Protein AF-A0A9E5YPR4-F1 (afdb_monomer_lite)

Foldseek 3Di:
DEEAEDADLPVVLVPDPDPVVNVVQVVLCVVCVVLSVVLRVQLNVLCVVCVVVLQVVCCVVVVDHDPDPYAYEHEGCPDQWDACPPNRSYIYHYSPDHNNVVNVRVSVRD

Sequence (110 aa):
MKLTFVEDKEYDSQFAESLEEREGLDIAYDRDVEPIARAIEGYQKSWDSINDDFSRYVEDVTGHPWAHEEYECVVSPVHQGISNWNGSKRIVRWCKDDPLKMRHITAHEL

pLDDT: mean 94.15, std 4.92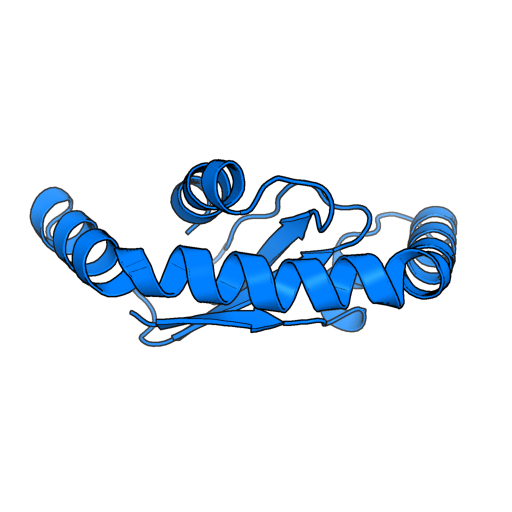, range [70.0, 98.31]

Secondary structure (DSSP, 8-state):
-EEEEE--HHHHHTT--SHHHHHHHHHHHHHHHHHHHHHHHHHHHHHHTTHHHHHHHHHHHHS---S-SEEEEEEESS-SEE--GGG-SEEEEETTS-HHHHHHHHHHH-

Radius of gyration: 14.23 Å; chains: 1; bounding box: 31×25×42 Å

Structure (mmCIF, N/CA/C/O backbone):
data_AF-A0A9E5YPR4-F1
#
_entry.id   AF-A0A9E5YPR4-F1
#
loop_
_atom_site.group_PDB
_atom_site.id
_atom_site.type_symbol
_atom_site.label_atom_id
_atom_site.label_alt_id
_atom_site.label_comp_id
_atom_site.label_asym_id
_atom_site.label_entity_id
_atom_site.label_seq_id
_atom_site.pdbx_PDB_ins_code
_atom_site.Cartn_x
_atom_site.Cartn_y
_atom_site.Cartn_z
_atom_site.occupancy
_atom_site.B_iso_or_equiv
_atom_site.auth_seq_id
_atom_site.auth_comp_id
_atom_site.auth_asym_id
_atom_site.auth_atom_id
_atom_site.pdbx_PDB_model_num
ATOM 1 N N . MET A 1 1 ? -11.371 3.859 10.209 1.00 92.75 1 MET A N 1
ATOM 2 C CA . MET A 1 1 ? -10.474 4.336 9.132 1.00 92.75 1 MET A CA 1
ATOM 3 C C . MET A 1 1 ? -10.747 3.552 7.855 1.00 92.75 1 MET A C 1
ATOM 5 O O . MET A 1 1 ? -11.1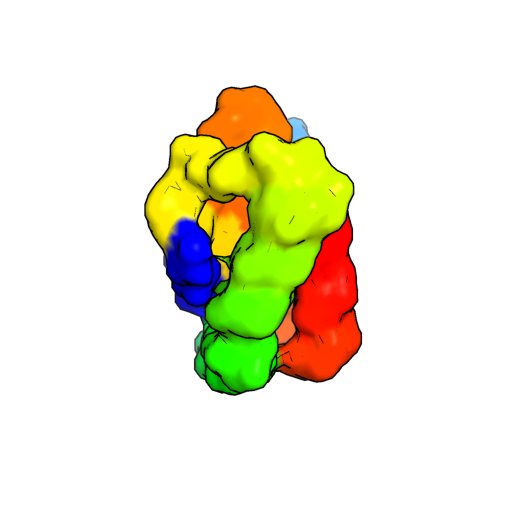32 2.395 7.961 1.00 92.75 1 MET A O 1
ATOM 9 N N . LYS A 1 2 ? -10.598 4.163 6.676 1.00 95.25 2 LYS A N 1
ATOM 10 C CA . LYS A 1 2 ? -10.714 3.515 5.360 1.00 95.25 2 LYS A CA 1
ATOM 11 C C . LYS A 1 2 ? -9.394 3.630 4.595 1.00 95.25 2 LYS A C 1
ATOM 13 O O . LYS A 1 2 ? -8.887 4.735 4.441 1.00 95.25 2 LYS A O 1
ATOM 18 N N . LEU A 1 3 ? -8.877 2.522 4.065 1.00 96.94 3 LEU A N 1
ATOM 19 C CA . LEU A 1 3 ? -7.700 2.514 3.189 1.00 96.94 3 LEU A CA 1
ATOM 20 C C . LEU A 1 3 ? -8.108 2.226 1.742 1.00 96.94 3 LEU A C 1
ATOM 22 O O . LEU A 1 3 ? -8.819 1.253 1.487 1.00 96.94 3 LEU A O 1
ATOM 26 N N . THR A 1 4 ? -7.616 3.032 0.800 1.00 97.94 4 THR A N 1
ATOM 27 C CA . THR A 1 4 ? -7.799 2.792 -0.641 1.00 97.94 4 THR A CA 1
ATOM 28 C C . THR A 1 4 ? -6.459 2.543 -1.324 1.00 97.94 4 THR A C 1
ATOM 30 O O . THR A 1 4 ? -5.531 3.330 -1.159 1.00 97.94 4 THR A O 1
ATOM 33 N N . PHE A 1 5 ? -6.344 1.469 -2.102 1.00 97.94 5 PHE A N 1
ATOM 34 C CA . PHE A 1 5 ? -5.169 1.205 -2.933 1.00 97.94 5 PHE A CA 1
ATOM 35 C C . PHE A 1 5 ? -5.292 1.956 -4.262 1.00 97.94 5 PHE A C 1
ATOM 37 O O . PHE A 1 5 ? -6.333 1.889 -4.915 1.00 97.94 5 PHE A O 1
ATOM 44 N N . VAL A 1 6 ? -4.246 2.682 -4.655 1.00 97.94 6 VAL A N 1
ATOM 45 C CA . VAL A 1 6 ? -4.257 3.559 -5.837 1.00 97.94 6 VAL A CA 1
ATOM 46 C C . VAL A 1 6 ? -2.962 3.445 -6.635 1.00 97.94 6 VAL A C 1
ATOM 48 O O . VAL A 1 6 ? -1.917 3.079 -6.100 1.00 97.94 6 VAL A O 1
ATOM 51 N N . GLU A 1 7 ? -3.028 3.796 -7.913 1.00 97.12 7 GLU A N 1
ATOM 52 C CA . GLU A 1 7 ? -1.854 4.077 -8.736 1.00 97.12 7 GLU A CA 1
ATOM 53 C C . GLU A 1 7 ? -1.592 5.588 -8.702 1.00 97.12 7 GLU A C 1
ATOM 55 O O . GLU A 1 7 ? -2.472 6.377 -9.043 1.00 97.12 7 GLU A O 1
ATOM 60 N N . ASP A 1 8 ? -0.400 6.000 -8.270 1.00 96.38 8 ASP A N 1
ATOM 61 C CA . ASP A 1 8 ? 0.006 7.410 -8.237 1.00 96.38 8 ASP A CA 1
ATOM 62 C C . ASP A 1 8 ? 1.518 7.515 -8.459 1.00 96.38 8 ASP A C 1
ATOM 64 O O . ASP A 1 8 ? 2.322 7.604 -7.527 1.00 96.38 8 ASP A O 1
ATOM 68 N N . LYS A 1 9 ? 1.903 7.467 -9.736 1.00 95.31 9 LYS A N 1
ATOM 69 C CA . LYS A 1 9 ? 3.300 7.544 -10.171 1.00 95.31 9 LYS A CA 1
ATOM 70 C C . LYS A 1 9 ? 3.982 8.837 -9.720 1.00 95.31 9 LYS A C 1
ATOM 72 O O . LYS A 1 9 ? 5.168 8.812 -9.405 1.00 95.31 9 LYS A O 1
ATOM 77 N N . GLU A 1 10 ? 3.265 9.961 -9.687 1.00 94.50 10 GLU A N 1
ATOM 78 C CA . GLU A 1 10 ? 3.842 11.244 -9.273 1.00 94.50 10 GLU A CA 1
ATOM 79 C C . GLU A 1 10 ? 4.251 11.188 -7.800 1.00 94.50 10 GLU A C 1
ATOM 81 O O . GLU A 1 10 ? 5.402 11.487 -7.471 1.00 94.50 10 GLU A O 1
ATOM 86 N N . TYR A 1 11 ? 3.357 10.706 -6.933 1.00 93.94 11 TYR A N 1
ATOM 87 C CA . TYR A 1 11 ? 3.670 10.497 -5.522 1.00 93.94 11 TYR A CA 1
ATOM 88 C C . TYR A 1 11 ? 4.806 9.488 -5.330 1.00 93.94 11 TYR A C 1
ATOM 90 O O . TYR A 1 11 ? 5.695 9.710 -4.513 1.00 93.94 11 TYR A O 1
ATOM 98 N N . ASP A 1 12 ? 4.814 8.395 -6.087 1.00 94.19 12 ASP A N 1
ATOM 99 C CA . ASP A 1 12 ? 5.859 7.373 -6.000 1.00 94.19 12 ASP A CA 1
ATOM 100 C C . ASP A 1 12 ? 7.239 7.903 -6.444 1.00 94.19 12 ASP A C 1
ATOM 102 O O . ASP A 1 12 ? 8.270 7.615 -5.836 1.00 94.19 12 ASP A O 1
ATOM 106 N N . SER A 1 13 ? 7.264 8.765 -7.463 1.00 93.44 13 SER A N 1
ATOM 107 C CA . SER A 1 13 ? 8.494 9.350 -8.013 1.00 93.44 13 SER A CA 1
ATOM 108 C C . SER A 1 13 ? 9.209 10.323 -7.075 1.00 93.44 13 SER A C 1
ATOM 110 O O . SER A 1 13 ? 10.392 10.617 -7.276 1.00 93.44 13 SER A O 1
ATOM 112 N N . GLN A 1 14 ? 8.525 10.820 -6.039 1.00 92.75 14 GLN A N 1
ATOM 113 C CA . GLN A 1 14 ? 9.140 11.704 -5.048 1.00 92.75 14 GLN A CA 1
ATOM 114 C C . GLN A 1 14 ? 10.196 10.979 -4.200 1.00 92.75 14 GLN A C 1
ATOM 116 O O . GLN A 1 14 ? 11.039 11.638 -3.596 1.00 92.75 14 GLN A O 1
ATOM 121 N N . PHE A 1 15 ? 10.138 9.643 -4.154 1.00 91.25 15 PHE A N 1
ATOM 122 C CA . PHE A 1 15 ? 11.052 8.801 -3.383 1.00 91.25 15 PHE A CA 1
ATOM 123 C C . PHE A 1 15 ? 12.279 8.349 -4.179 1.00 91.25 15 PHE A C 1
ATOM 125 O O . PHE A 1 15 ? 13.198 7.789 -3.595 1.00 91.25 15 PHE A O 1
ATOM 132 N N . ALA A 1 16 ? 12.320 8.620 -5.486 1.00 91.31 16 ALA A N 1
ATOM 133 C CA . ALA A 1 16 ? 13.521 8.424 -6.284 1.00 91.31 16 ALA A CA 1
ATOM 134 C C . ALA A 1 16 ? 14.566 9.500 -5.940 1.00 91.31 16 ALA A C 1
ATOM 136 O O . ALA A 1 16 ? 14.288 10.702 -6.012 1.00 91.31 16 ALA A O 1
ATOM 137 N N . GLU A 1 17 ? 15.780 9.068 -5.611 1.00 90.69 17 GLU A N 1
ATOM 138 C CA . GLU A 1 17 ? 16.904 9.912 -5.199 1.00 90.69 17 GLU A CA 1
ATOM 139 C C . GLU A 1 17 ? 17.704 10.448 -6.399 1.00 90.69 17 GLU A C 1
ATOM 141 O O . GLU A 1 17 ? 18.485 11.394 -6.263 1.00 90.69 17 GLU A O 1
ATOM 146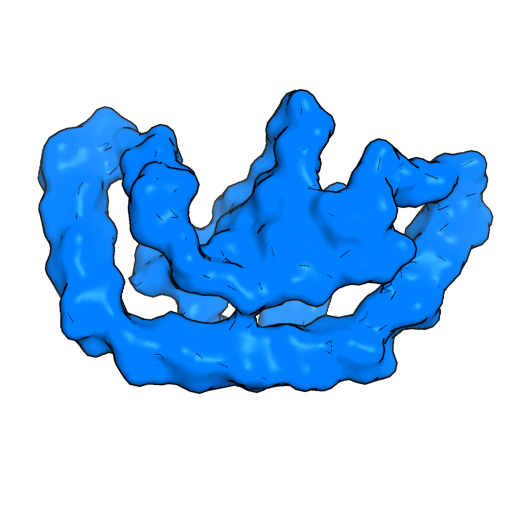 N N . SER A 1 18 ? 17.501 9.882 -7.595 1.00 93.00 18 SER A N 1
ATOM 147 C CA . SER A 1 18 ? 18.216 10.274 -8.815 1.00 93.00 18 SER A CA 1
ATOM 148 C C . SER A 1 18 ? 17.343 10.291 -10.077 1.00 93.00 18 SER A C 1
ATOM 150 O O . SER A 1 18 ? 16.243 9.741 -10.120 1.00 93.00 18 SER A O 1
ATOM 152 N N . LEU A 1 19 ? 17.848 10.932 -11.141 1.00 91.88 19 LEU A N 1
ATOM 153 C CA . LEU A 1 19 ? 17.209 10.898 -12.464 1.00 91.88 19 LEU A CA 1
ATOM 154 C C . LEU A 1 19 ? 17.171 9.479 -13.044 1.00 91.88 19 LEU A C 1
ATOM 156 O O . LEU A 1 19 ? 16.163 9.102 -13.626 1.00 91.88 19 LEU A O 1
ATOM 160 N N . GLU A 1 20 ? 18.227 8.691 -12.837 1.00 93.75 20 GLU A N 1
ATOM 161 C CA . GLU A 1 20 ? 18.295 7.295 -13.285 1.00 93.75 20 GLU A CA 1
ATOM 162 C C . GLU A 1 20 ? 17.225 6.437 -12.599 1.00 93.75 20 GLU A C 1
ATOM 164 O O . GLU A 1 20 ? 16.545 5.649 -13.251 1.00 93.75 20 GLU A O 1
ATOM 169 N N . GLU A 1 21 ? 17.004 6.634 -11.298 1.00 91.88 21 GLU A N 1
ATOM 170 C CA . GLU A 1 21 ? 15.932 5.946 -10.572 1.00 91.88 21 GLU A CA 1
ATOM 171 C C . GLU A 1 21 ? 14.543 6.376 -11.041 1.00 91.88 21 GLU A C 1
ATOM 173 O O . GLU A 1 21 ? 13.659 5.531 -11.158 1.00 91.88 21 GLU A O 1
ATOM 178 N N . ARG A 1 22 ? 14.344 7.662 -11.363 1.00 92.88 22 ARG A N 1
ATOM 179 C CA . ARG A 1 22 ? 13.083 8.139 -11.953 1.00 92.88 22 ARG A CA 1
ATOM 180 C C . ARG A 1 22 ? 12.830 7.527 -13.325 1.00 92.88 22 ARG A C 1
ATOM 182 O O . ARG A 1 22 ? 11.731 7.057 -13.582 1.00 92.88 22 ARG A O 1
ATOM 189 N N . GLU A 1 23 ? 13.837 7.482 -14.190 1.00 94.50 23 GLU A N 1
ATOM 190 C CA . GLU A 1 23 ? 13.724 6.819 -15.493 1.00 94.50 23 GLU A CA 1
ATOM 191 C C . GLU A 1 23 ? 13.455 5.314 -15.334 1.00 94.50 23 GLU A C 1
ATOM 193 O O . GLU A 1 23 ? 12.604 4.750 -16.022 1.00 94.50 23 GLU A O 1
ATOM 198 N N . GLY A 1 24 ? 14.124 4.661 -14.381 1.00 94.62 24 GLY A N 1
ATOM 199 C CA . GLY A 1 24 ? 13.876 3.263 -14.036 1.00 94.62 24 GLY A CA 1
ATOM 200 C C . GLY A 1 24 ? 12.457 3.020 -13.514 1.00 94.62 24 GLY A C 1
ATOM 201 O O . GLY A 1 24 ? 11.838 2.012 -13.867 1.00 94.62 24 GLY A O 1
ATOM 202 N N . LEU A 1 25 ? 11.924 3.949 -12.718 1.00 94.44 25 LEU A N 1
ATOM 203 C CA . LEU A 1 25 ? 10.548 3.930 -12.234 1.00 94.44 25 LEU A CA 1
ATOM 204 C C . LEU A 1 25 ? 9.557 4.050 -13.391 1.00 94.44 25 LEU A C 1
ATOM 206 O O . LEU A 1 25 ? 8.630 3.250 -13.481 1.00 94.44 25 LEU A O 1
ATOM 210 N N . ASP A 1 26 ? 9.783 4.995 -14.300 1.00 95.25 26 ASP A N 1
ATOM 211 C CA . ASP A 1 26 ? 8.960 5.210 -15.488 1.00 95.25 26 ASP A CA 1
ATOM 212 C C . ASP A 1 26 ? 8.861 3.942 -16.340 1.00 95.25 26 ASP A C 1
ATOM 214 O O . ASP A 1 26 ? 7.761 3.472 -16.632 1.00 95.25 26 ASP A O 1
ATOM 218 N N . ILE A 1 27 ? 10.009 3.330 -16.639 1.00 96.75 27 ILE A N 1
ATOM 219 C CA . ILE A 1 27 ? 10.083 2.062 -17.372 1.00 96.75 27 ILE A CA 1
ATOM 220 C C . ILE A 1 27 ? 9.349 0.945 -16.614 1.00 96.75 27 ILE A C 1
ATOM 222 O O . ILE A 1 27 ? 8.709 0.087 -17.227 1.00 96.75 27 ILE A O 1
ATOM 226 N N . ALA A 1 28 ? 9.447 0.917 -15.283 1.00 96.50 28 ALA A N 1
ATOM 227 C CA . ALA A 1 28 ? 8.783 -0.091 -14.468 1.00 96.50 28 ALA A CA 1
ATOM 228 C C . ALA A 1 28 ? 7.256 0.074 -14.464 1.00 96.50 28 ALA A C 1
ATOM 230 O O . ALA A 1 28 ? 6.572 -0.940 -14.566 1.00 96.50 28 ALA A O 1
ATOM 231 N N . TYR A 1 29 ? 6.730 1.302 -14.399 1.00 96.69 29 TYR A N 1
ATOM 232 C CA . TYR A 1 29 ? 5.291 1.568 -14.528 1.00 96.69 29 TYR A CA 1
ATOM 233 C C . TYR A 1 29 ? 4.769 1.128 -15.895 1.00 96.69 29 TYR A C 1
ATOM 235 O O . TYR A 1 29 ? 3.794 0.384 -15.951 1.00 96.69 29 TYR A O 1
ATOM 243 N N . ASP A 1 30 ? 5.464 1.483 -16.980 1.00 96.56 30 ASP A N 1
ATOM 244 C CA . ASP A 1 30 ? 5.072 1.085 -18.338 1.00 96.56 30 ASP A CA 1
ATOM 245 C C . ASP A 1 30 ? 5.077 -0.443 -18.522 1.00 96.56 30 ASP A C 1
ATOM 247 O O . ASP A 1 30 ? 4.228 -1.005 -19.217 1.00 96.56 30 ASP A O 1
ATOM 251 N N . ARG A 1 31 ? 6.027 -1.141 -17.886 1.00 97.19 31 ARG A N 1
ATOM 252 C CA . ARG A 1 31 ? 6.119 -2.608 -17.926 1.00 97.19 31 ARG A CA 1
ATOM 253 C C . ARG A 1 31 ? 5.062 -3.289 -17.054 1.00 97.19 31 ARG A C 1
ATOM 255 O O . ARG A 1 31 ? 4.522 -4.321 -17.448 1.00 97.19 31 ARG A O 1
ATOM 262 N N . ASP A 1 32 ? 4.813 -2.753 -15.863 1.00 96.56 32 ASP A N 1
ATOM 263 C CA . ASP A 1 32 ? 4.057 -3.421 -14.802 1.00 96.56 32 ASP A CA 1
ATOM 264 C C . ASP A 1 32 ? 2.607 -2.895 -14.677 1.00 96.56 32 ASP A C 1
ATOM 266 O O . ASP A 1 32 ? 1.959 -3.179 -13.672 1.00 96.56 32 ASP A O 1
ATOM 270 N N . VAL A 1 33 ? 2.055 -2.219 -15.700 1.00 96.06 33 VAL A N 1
ATOM 271 C CA . VAL A 1 33 ? 0.660 -1.709 -15.731 1.00 96.06 33 VAL A CA 1
ATOM 272 C C . VAL A 1 33 ? -0.362 -2.772 -15.305 1.00 96.06 33 VAL A C 1
ATOM 274 O O . VAL A 1 33 ? -1.169 -2.558 -14.401 1.00 96.06 33 VAL A O 1
ATOM 277 N N . GLU A 1 34 ? -0.330 -3.953 -15.933 1.00 96.44 34 GLU A N 1
ATOM 278 C CA . GLU A 1 34 ? -1.241 -5.050 -15.584 1.00 96.44 34 GLU A CA 1
ATOM 279 C C . GLU A 1 34 ? -1.006 -5.595 -14.162 1.00 96.44 34 GLU A C 1
ATOM 281 O O . GLU A 1 34 ? -1.983 -5.741 -13.421 1.00 96.44 34 GLU A O 1
ATOM 286 N N . PRO A 1 35 ? 0.239 -5.914 -13.748 1.00 96.75 35 PRO A N 1
ATOM 287 C CA . PRO A 1 35 ? 0.539 -6.260 -12.362 1.00 96.75 35 PRO A CA 1
ATOM 288 C C . PRO A 1 35 ? 0.027 -5.245 -11.337 1.00 96.75 35 PRO A C 1
ATOM 290 O O . PRO A 1 35 ? -0.576 -5.658 -10.351 1.00 96.75 35 PRO A O 1
ATOM 293 N N . ILE A 1 36 ? 0.216 -3.942 -11.571 1.00 97.81 36 ILE A N 1
ATOM 294 C CA . ILE A 1 36 ? -0.253 -2.872 -10.679 1.00 97.81 36 ILE A CA 1
ATOM 295 C C . ILE A 1 36 ? -1.777 -2.907 -10.572 1.00 97.81 36 ILE A C 1
ATOM 297 O O . ILE A 1 36 ? -2.305 -2.979 -9.463 1.00 97.81 36 ILE A O 1
ATOM 301 N N . ALA A 1 37 ? -2.491 -2.945 -11.700 1.00 97.69 37 ALA A N 1
ATOM 302 C CA . ALA A 1 37 ? -3.952 -2.990 -11.701 1.00 97.69 37 ALA A CA 1
ATOM 303 C C . ALA A 1 37 ? -4.500 -4.221 -10.954 1.00 97.69 37 ALA A C 1
ATOM 305 O O . ALA A 1 37 ? -5.406 -4.103 -10.125 1.00 97.69 37 ALA A O 1
ATOM 306 N N . ARG A 1 38 ? -3.913 -5.404 -11.190 1.00 97.38 38 ARG A N 1
ATOM 307 C CA . ARG A 1 38 ? -4.296 -6.643 -10.488 1.00 97.38 38 ARG A CA 1
ATOM 308 C C . ARG A 1 38 ? -3.976 -6.583 -8.997 1.00 97.38 38 ARG A C 1
ATOM 310 O O . ARG A 1 38 ? -4.766 -7.068 -8.187 1.00 97.38 38 ARG A O 1
ATOM 317 N N . ALA A 1 39 ? -2.830 -6.010 -8.637 1.00 97.50 39 ALA A N 1
ATOM 318 C CA . ALA A 1 39 ? -2.427 -5.831 -7.251 1.00 97.50 39 ALA A CA 1
ATOM 319 C C . ALA A 1 39 ? -3.392 -4.895 -6.520 1.00 97.50 39 ALA A C 1
ATOM 321 O O . ALA A 1 39 ? -3.864 -5.257 -5.451 1.00 97.50 39 ALA A O 1
ATOM 322 N N . ILE A 1 40 ? -3.768 -3.758 -7.114 1.00 98.31 40 ILE A N 1
ATOM 323 C CA . ILE A 1 40 ? -4.750 -2.830 -6.534 1.00 98.31 40 ILE A CA 1
ATOM 324 C C . ILE A 1 40 ? -6.064 -3.554 -6.220 1.00 98.31 40 ILE A C 1
ATOM 326 O O . ILE A 1 40 ? -6.525 -3.511 -5.081 1.00 98.31 40 ILE A O 1
ATOM 330 N N . GLU A 1 41 ? -6.639 -4.278 -7.185 1.00 98.00 41 GLU A N 1
ATOM 331 C CA . GLU A 1 41 ? -7.895 -5.011 -6.970 1.00 98.00 41 GLU A CA 1
ATOM 332 C C . GLU A 1 41 ? -7.748 -6.092 -5.886 1.00 98.00 41 GLU A C 1
ATOM 334 O O . GLU A 1 41 ? -8.559 -6.186 -4.957 1.00 98.00 41 GLU A O 1
ATOM 339 N N . GLY A 1 42 ? -6.694 -6.907 -5.985 1.00 97.94 42 GLY A N 1
ATOM 340 C CA . GLY A 1 42 ? -6.438 -8.003 -5.059 1.00 97.94 42 GLY A CA 1
ATOM 341 C C . GLY A 1 42 ? -6.188 -7.515 -3.635 1.00 97.94 42 GLY A C 1
ATOM 342 O O . GLY A 1 42 ? -6.757 -8.058 -2.685 1.00 97.94 42 GLY A O 1
ATOM 343 N N . TYR A 1 43 ? -5.367 -6.480 -3.478 1.00 98.00 43 TYR A N 1
ATOM 344 C CA . TYR A 1 43 ? -5.019 -5.899 -2.187 1.00 98.00 43 TYR A CA 1
ATOM 345 C C . TYR A 1 43 ? -6.211 -5.184 -1.568 1.00 98.00 43 TYR A C 1
ATOM 347 O O . TYR A 1 43 ? -6.462 -5.399 -0.384 1.00 98.00 43 TYR A O 1
ATOM 355 N N . GLN A 1 44 ? -6.992 -4.430 -2.350 1.00 98.25 44 GLN A N 1
ATOM 356 C CA . GLN A 1 44 ? -8.199 -3.771 -1.852 1.00 98.25 44 GLN A C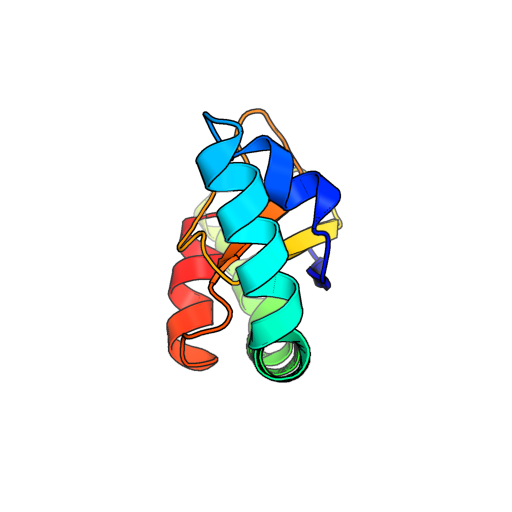A 1
ATOM 357 C C . GLN A 1 44 ? -9.191 -4.797 -1.309 1.00 98.25 44 GLN A C 1
ATOM 359 O O . GLN A 1 44 ? -9.552 -4.743 -0.138 1.00 98.25 44 GLN A O 1
ATOM 364 N N . LYS A 1 45 ? -9.547 -5.810 -2.110 1.00 98.06 45 LYS A N 1
ATOM 365 C CA . LYS A 1 45 ? -10.454 -6.885 -1.679 1.00 98.06 45 LYS A CA 1
ATOM 366 C C . LYS A 1 45 ? -9.941 -7.598 -0.428 1.00 98.06 45 LYS A C 1
ATOM 368 O O . LYS A 1 45 ? -10.710 -7.992 0.450 1.00 98.06 45 LYS A O 1
ATOM 373 N N . SER A 1 46 ? -8.631 -7.807 -0.370 1.00 97.81 46 SER A N 1
ATOM 374 C CA . SER A 1 46 ? -7.974 -8.443 0.759 1.00 97.81 46 SER A CA 1
ATOM 375 C C . SER A 1 46 ? -8.060 -7.575 2.021 1.00 97.81 46 SER A C 1
ATOM 377 O O . SER A 1 46 ? -8.431 -8.080 3.079 1.00 97.81 46 SER A O 1
ATOM 379 N N . TRP A 1 47 ? -7.774 -6.282 1.918 1.00 97.88 47 TRP A N 1
ATOM 380 C CA . TRP A 1 47 ? -7.809 -5.344 3.035 1.00 97.88 47 TRP A CA 1
ATOM 381 C C . TRP A 1 47 ? -9.228 -5.071 3.531 1.00 97.88 47 TRP A C 1
ATOM 383 O O . TRP A 1 47 ? -9.468 -5.130 4.734 1.00 97.88 47 TRP A O 1
ATOM 393 N N . ASP A 1 48 ? -10.187 -4.881 2.625 1.00 97.88 48 ASP A N 1
ATOM 394 C CA . ASP A 1 48 ? -11.595 -4.638 2.961 1.00 97.88 48 ASP A CA 1
ATOM 395 C C . ASP A 1 48 ? -12.163 -5.739 3.861 1.00 97.88 48 ASP A C 1
ATOM 397 O O . ASP A 1 48 ? -12.953 -5.467 4.759 1.00 97.88 48 ASP A O 1
ATOM 401 N N . SER A 1 49 ? -11.708 -6.985 3.678 1.00 97.44 49 SER A N 1
ATOM 402 C CA . SER A 1 49 ? -12.140 -8.111 4.514 1.00 97.44 49 SER A CA 1
ATOM 403 C C . SER A 1 49 ? -11.679 -8.041 5.977 1.00 97.44 49 SER A C 1
ATOM 405 O O . SER A 1 49 ? -12.182 -8.811 6.789 1.00 97.44 49 SER A O 1
ATOM 407 N N . ILE A 1 50 ? -10.724 -7.164 6.311 1.00 97.12 50 ILE A N 1
ATOM 408 C CA . ILE A 1 50 ? -10.176 -7.005 7.668 1.00 97.12 50 ILE A CA 1
ATOM 409 C C . ILE A 1 50 ? -10.209 -5.564 8.193 1.00 97.12 50 ILE A C 1
ATOM 411 O O . ILE A 1 50 ? -9.934 -5.363 9.373 1.00 97.12 50 ILE A O 1
ATOM 415 N N . ASN A 1 51 ? -10.508 -4.569 7.352 1.00 97.12 51 ASN A N 1
ATOM 416 C CA . ASN A 1 51 ? -10.312 -3.149 7.655 1.00 97.12 51 ASN A CA 1
ATOM 417 C C . ASN A 1 51 ? -10.986 -2.716 8.964 1.00 97.12 51 ASN A C 1
ATOM 419 O O . ASN A 1 51 ? -10.347 -2.095 9.810 1.00 97.12 51 ASN A O 1
ATOM 423 N N . ASP A 1 52 ? -12.255 -3.074 9.148 1.00 97.12 52 ASP A N 1
ATOM 424 C CA . ASP A 1 52 ? -13.037 -2.626 10.303 1.00 97.12 52 ASP A CA 1
ATOM 425 C C . ASP A 1 52 ? -12.581 -3.297 11.603 1.00 97.12 52 ASP A C 1
ATOM 427 O O . ASP A 1 52 ? -12.541 -2.664 12.659 1.00 97.12 52 ASP A O 1
ATOM 431 N N . ASP A 1 53 ? -12.204 -4.574 11.535 1.00 97.50 53 ASP A N 1
ATOM 432 C CA . ASP A 1 53 ? -11.684 -5.315 12.685 1.00 97.50 53 ASP A CA 1
ATOM 433 C C . ASP A 1 53 ? -10.296 -4.812 13.075 1.00 97.50 53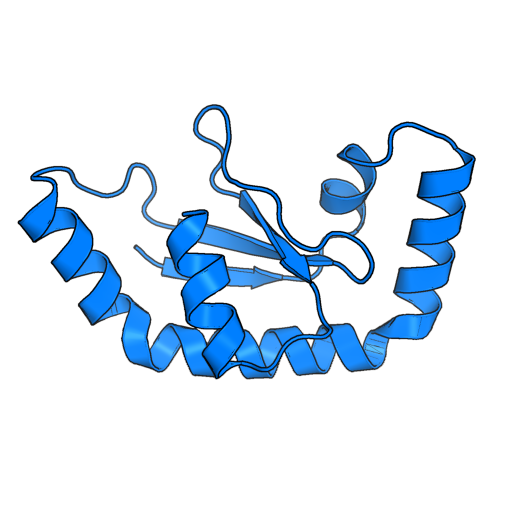 ASP A C 1
ATOM 435 O O . ASP A 1 53 ? -10.048 -4.542 14.248 1.00 97.50 53 ASP A O 1
ATOM 439 N N . PHE A 1 54 ? -9.416 -4.607 12.093 1.00 96.75 54 PHE A N 1
ATOM 440 C CA . PHE A 1 54 ? -8.092 -4.032 12.303 1.00 96.75 54 PHE A CA 1
ATOM 441 C C . PHE A 1 54 ? -8.179 -2.612 12.871 1.00 96.75 54 PHE A C 1
ATOM 443 O O . PHE A 1 54 ? -7.541 -2.312 13.877 1.00 96.75 54 PHE A O 1
ATOM 450 N N . SER A 1 55 ? -9.002 -1.751 12.265 1.00 96.44 55 SER A N 1
ATOM 451 C CA . SER A 1 55 ? -9.148 -0.354 12.675 1.00 96.44 55 SER A CA 1
ATOM 452 C C . SER A 1 55 ? -9.639 -0.256 14.118 1.00 96.44 55 SER A C 1
ATOM 454 O O . SER A 1 55 ? -9.022 0.466 14.897 1.00 96.44 55 SER A O 1
ATOM 456 N N . ARG A 1 56 ? -10.667 -1.032 14.497 1.00 97.56 56 ARG A N 1
ATOM 457 C CA . ARG A 1 56 ? -11.164 -1.089 15.882 1.00 97.56 56 ARG A CA 1
ATOM 458 C C . ARG A 1 56 ? -10.139 -1.665 16.852 1.00 97.56 56 ARG A C 1
ATOM 460 O O . ARG A 1 56 ? -9.986 -1.137 17.946 1.00 97.56 56 ARG A O 1
ATOM 467 N N . TYR A 1 57 ? -9.441 -2.730 16.459 1.00 97.31 57 TYR A N 1
ATOM 468 C CA . TYR A 1 57 ? -8.422 -3.361 17.296 1.00 97.31 57 TYR A CA 1
ATOM 469 C C . TYR A 1 57 ? -7.279 -2.397 17.634 1.00 97.31 57 TYR A C 1
ATOM 471 O O . TYR A 1 57 ? -6.850 -2.333 18.783 1.00 97.31 57 TYR A O 1
ATOM 479 N N . VAL A 1 58 ? -6.805 -1.616 16.658 1.00 96.06 58 VAL A N 1
ATOM 480 C CA . VAL A 1 58 ? -5.755 -0.613 16.892 1.00 96.06 58 VAL A CA 1
ATOM 481 C C . VAL A 1 58 ? -6.223 0.454 17.881 1.00 96.06 58 VAL A C 1
ATOM 483 O O . VAL A 1 58 ? -5.485 0.767 18.815 1.00 96.06 58 VAL A O 1
ATOM 486 N N . GLU A 1 59 ? -7.441 0.979 17.728 1.00 96.81 59 GLU A N 1
ATOM 487 C CA . GLU A 1 59 ? -7.983 1.987 18.651 1.00 96.81 59 GLU A CA 1
ATOM 488 C C . GLU A 1 59 ? -8.160 1.436 20.074 1.00 96.81 59 GLU A C 1
ATOM 490 O O . GLU A 1 59 ? -7.814 2.117 21.037 1.00 96.81 59 GLU A O 1
ATOM 495 N N . ASP A 1 60 ? -8.634 0.194 20.212 1.00 98.00 60 ASP A N 1
ATOM 496 C CA . ASP A 1 60 ? -8.820 -0.475 21.508 1.00 98.00 60 ASP A CA 1
ATOM 497 C C . ASP A 1 60 ? -7.485 -0.714 22.232 1.00 98.00 60 ASP A C 1
ATOM 499 O O . ASP A 1 60 ? -7.341 -0.410 23.416 1.00 98.00 60 ASP A O 1
ATOM 503 N N . VAL A 1 61 ? -6.471 -1.198 21.508 1.00 97.88 61 VAL A N 1
ATOM 504 C CA . VAL A 1 61 ? -5.158 -1.523 22.087 1.00 97.88 61 VAL A CA 1
ATOM 505 C C . VAL A 1 61 ? -4.338 -0.276 22.406 1.00 97.88 61 VAL A C 1
ATOM 507 O O . VAL A 1 61 ? -3.639 -0.240 23.419 1.00 97.88 61 VAL A O 1
ATOM 510 N N . THR A 1 62 ? -4.379 0.736 21.540 1.00 95.81 62 THR A N 1
ATOM 511 C CA . THR A 1 62 ? -3.564 1.950 21.711 1.00 95.81 62 THR A CA 1
ATOM 512 C C . THR A 1 62 ? -4.267 3.025 22.534 1.00 95.81 62 THR A C 1
ATOM 514 O O . THR A 1 62 ? -3.598 3.901 23.079 1.00 95.81 62 THR A O 1
ATOM 517 N N . GLY A 1 63 ? -5.599 2.981 22.629 1.00 97.25 63 GLY A N 1
ATOM 518 C CA . GLY A 1 63 ? -6.414 4.042 23.218 1.00 97.25 63 GLY A CA 1
ATOM 519 C C . GLY A 1 63 ? -6.484 5.313 22.364 1.00 97.25 63 GLY A C 1
ATOM 520 O O . GLY A 1 63 ? -6.950 6.345 22.852 1.00 97.25 63 GLY A O 1
ATOM 521 N N . HIS A 1 64 ? -6.011 5.266 21.114 1.00 94.06 64 HIS A N 1
ATOM 522 C CA . HIS A 1 64 ? -5.941 6.416 20.221 1.00 94.06 64 HIS A CA 1
ATOM 523 C C . HIS A 1 64 ? -6.729 6.170 18.931 1.00 94.06 64 HIS A C 1
ATOM 525 O O . HIS A 1 64 ? -6.505 5.152 18.276 1.00 94.06 64 HIS A O 1
ATOM 531 N N . PRO A 1 65 ? -7.616 7.103 18.531 1.00 94.12 65 PRO A N 1
ATOM 532 C CA . PRO A 1 65 ? -8.261 7.032 17.231 1.00 94.12 65 PRO A CA 1
ATOM 533 C C . PRO A 1 65 ? -7.238 7.229 16.109 1.00 94.12 65 PRO A C 1
ATOM 535 O O . PRO A 1 65 ? -6.183 7.844 16.304 1.00 94.12 65 PRO A O 1
ATOM 538 N N . TRP A 1 66 ? -7.583 6.759 14.913 1.00 94.00 66 TRP A N 1
ATOM 539 C CA . TRP A 1 66 ? -6.799 7.047 13.713 1.00 94.00 66 TRP A CA 1
ATOM 540 C C . TRP A 1 66 ? -6.684 8.560 13.478 1.00 94.00 66 TRP A C 1
ATOM 542 O O . TRP A 1 66 ? -7.650 9.302 13.649 1.00 94.00 66 TRP A O 1
ATOM 552 N N . ALA A 1 67 ? -5.503 9.021 13.055 1.00 93.00 67 ALA A N 1
ATOM 553 C CA . ALA A 1 67 ? -5.263 10.442 12.791 1.00 93.00 67 ALA A CA 1
ATOM 554 C C . ALA A 1 67 ? -6.077 10.967 11.596 1.00 93.00 67 ALA A C 1
ATOM 556 O O . ALA A 1 67 ? -6.428 12.146 11.562 1.00 93.00 67 ALA A O 1
ATOM 557 N N . HIS A 1 68 ? -6.382 10.086 10.637 1.00 93.94 68 HIS A N 1
ATOM 558 C CA . HIS A 1 68 ? -7.191 10.385 9.459 1.00 93.94 68 HIS A CA 1
ATOM 559 C C . HIS A 1 68 ? -8.335 9.381 9.314 1.00 93.94 68 HIS A C 1
ATOM 561 O O . HIS A 1 68 ? -8.202 8.198 9.634 1.00 93.94 68 HIS A O 1
ATOM 567 N N . GLU A 1 69 ? -9.465 9.839 8.782 1.00 94.19 69 GLU A N 1
ATOM 568 C CA . GLU A 1 69 ? -10.584 8.949 8.451 1.00 94.19 69 GLU A CA 1
ATOM 569 C C . GLU A 1 69 ? -10.270 8.082 7.225 1.00 94.19 69 GLU A C 1
ATOM 571 O O . GLU A 1 69 ? -10.702 6.928 7.159 1.00 94.19 69 GLU A O 1
ATOM 576 N N . GLU A 1 70 ? -9.472 8.615 6.296 1.00 95.44 70 GLU A N 1
ATOM 577 C CA . GLU A 1 70 ? -9.108 7.988 5.028 1.00 95.44 70 GLU A CA 1
ATOM 578 C C . GLU A 1 70 ? -7.593 8.006 4.803 1.00 95.44 70 GLU A C 1
ATOM 580 O O . GLU A 1 70 ? -6.933 9.032 4.990 1.00 95.44 70 GLU A O 1
ATOM 585 N N . TYR A 1 71 ? -7.066 6.877 4.341 1.00 96.44 71 TYR A N 1
ATOM 586 C CA . TYR A 1 71 ? -5.682 6.693 3.922 1.00 96.44 71 TYR A CA 1
ATOM 587 C C . TYR A 1 71 ? -5.634 6.165 2.487 1.00 96.44 71 TYR A C 1
ATOM 589 O O . TYR A 1 71 ? -6.562 5.505 2.008 1.00 96.44 71 TYR A O 1
ATOM 597 N N . GLU A 1 72 ? -4.517 6.411 1.810 1.00 97.38 72 GLU A N 1
ATOM 598 C CA . GLU A 1 72 ? -4.239 5.869 0.482 1.00 97.38 72 GLU A CA 1
ATOM 599 C C . GLU A 1 72 ? -2.951 5.042 0.514 1.00 97.38 72 GLU A C 1
ATOM 601 O O . GLU A 1 72 ? -1.941 5.440 1.096 1.00 97.38 72 GLU A O 1
ATOM 606 N N . CYS A 1 73 ? -2.977 3.880 -0.127 1.00 97.12 73 CYS A N 1
ATOM 607 C CA . CYS A 1 73 ? -1.803 3.056 -0.354 1.00 97.12 73 CYS A CA 1
ATOM 608 C C . CYS A 1 73 ? -1.442 3.110 -1.838 1.00 97.12 73 CYS A C 1
ATOM 610 O O . CYS A 1 73 ? -2.123 2.504 -2.665 1.00 97.12 73 CYS A O 1
ATOM 612 N N . VAL A 1 74 ? -0.364 3.811 -2.176 1.00 97.25 74 VAL A N 1
ATOM 613 C CA . VAL A 1 74 ? 0.152 3.858 -3.546 1.00 97.25 74 VAL A CA 1
ATOM 614 C C . VAL A 1 74 ? 0.822 2.526 -3.870 1.00 97.25 74 VAL A C 1
ATOM 616 O O . VAL A 1 74 ? 1.720 2.080 -3.156 1.00 97.25 74 VAL A O 1
ATOM 619 N N . VAL A 1 75 ? 0.368 1.863 -4.930 1.00 97.50 75 VAL A N 1
ATOM 620 C CA . VAL A 1 75 ? 0.935 0.596 -5.395 1.00 97.50 75 VAL A CA 1
ATOM 621 C C . VAL A 1 75 ? 2.059 0.889 -6.384 1.00 97.50 75 VAL A C 1
ATOM 623 O O . VAL A 1 75 ? 1.819 1.312 -7.509 1.00 97.50 75 VAL A O 1
ATOM 626 N N . SER A 1 76 ? 3.291 0.653 -5.944 1.00 96.38 76 SER A N 1
ATOM 627 C CA . SER A 1 76 ? 4.522 0.895 -6.689 1.00 96.38 76 SER A CA 1
ATOM 628 C C . SER A 1 76 ? 5.019 -0.373 -7.387 1.00 96.38 76 SER A C 1
ATOM 630 O O . SER A 1 76 ? 4.915 -1.467 -6.823 1.00 96.38 76 SER A O 1
ATOM 632 N N . PRO A 1 77 ? 5.634 -0.272 -8.577 1.00 95.75 77 PRO A N 1
ATOM 633 C CA . PRO A 1 77 ? 6.352 -1.378 -9.204 1.00 95.75 77 PRO A CA 1
ATOM 634 C C . PRO A 1 77 ? 7.780 -1.579 -8.669 1.00 95.75 77 PRO A C 1
ATOM 636 O O . PRO A 1 77 ? 8.392 -2.618 -8.963 1.00 95.75 77 PRO A O 1
ATOM 639 N N . VAL A 1 78 ? 8.317 -0.636 -7.879 1.00 93.69 78 VAL A N 1
ATOM 640 C CA . VAL A 1 78 ? 9.711 -0.675 -7.392 1.00 93.69 78 VAL A CA 1
ATOM 641 C C . VAL A 1 78 ? 9.843 -0.600 -5.871 1.00 93.69 78 VAL A C 1
ATOM 643 O O . VAL A 1 78 ? 10.661 -1.328 -5.308 1.00 93.69 78 VAL A O 1
ATOM 646 N N . HIS A 1 79 ? 9.053 0.234 -5.191 1.00 91.94 79 HIS A N 1
ATOM 647 C CA . HIS A 1 79 ? 9.211 0.459 -3.759 1.00 91.94 79 HIS A CA 1
ATOM 648 C C . HIS A 1 79 ? 8.488 -0.629 -2.968 1.00 91.94 79 HIS A C 1
ATOM 650 O O . HIS A 1 79 ? 7.283 -0.837 -3.112 1.00 91.94 79 HIS A O 1
ATOM 656 N N . GLN A 1 80 ? 9.237 -1.325 -2.110 1.00 88.88 80 GLN A N 1
ATOM 657 C CA . GLN A 1 80 ? 8.686 -2.416 -1.304 1.00 88.88 80 GLN A CA 1
ATOM 658 C C . GLN A 1 80 ? 7.764 -1.908 -0.195 1.00 88.88 80 GLN A C 1
ATOM 660 O O . GLN A 1 80 ? 6.734 -2.521 0.098 1.00 88.88 80 GLN A O 1
ATOM 665 N N . GLY A 1 81 ? 8.129 -0.772 0.395 1.00 87.19 81 GLY A N 1
ATOM 666 C CA . GLY A 1 81 ? 7.405 -0.196 1.507 1.00 87.19 81 GLY A CA 1
ATOM 667 C C . GLY A 1 81 ? 7.880 1.197 1.869 1.00 87.19 81 GLY A C 1
ATOM 668 O O . GLY A 1 81 ? 9.080 1.417 2.009 1.00 87.19 81 GLY A O 1
ATOM 669 N N . ILE A 1 82 ? 6.932 2.121 2.006 1.00 89.81 82 ILE A N 1
ATOM 670 C CA . ILE A 1 82 ? 7.174 3.466 2.530 1.00 89.81 82 ILE A CA 1
ATOM 671 C C . ILE A 1 82 ? 6.025 3.809 3.470 1.00 89.81 82 ILE A C 1
ATOM 673 O O . ILE A 1 82 ? 4.858 3.760 3.064 1.00 89.81 82 ILE A O 1
ATOM 677 N N . SER A 1 83 ? 6.344 4.130 4.721 1.00 87.75 83 SER A N 1
ATOM 678 C CA . SER A 1 83 ? 5.343 4.444 5.736 1.00 87.75 83 SER A CA 1
ATOM 679 C C . SER A 1 83 ? 4.909 5.905 5.691 1.00 87.75 83 SER A C 1
ATOM 681 O O . SER A 1 83 ? 5.506 6.768 5.041 1.00 87.75 83 SER A O 1
ATOM 683 N N . ASN A 1 84 ? 3.839 6.178 6.422 1.00 77.31 84 ASN A N 1
ATOM 684 C CA . ASN A 1 84 ? 3.189 7.471 6.558 1.00 77.31 84 ASN A CA 1
ATOM 685 C C . ASN A 1 84 ? 3.963 8.438 7.484 1.00 77.31 84 ASN A C 1
ATOM 687 O O . ASN A 1 84 ? 3.440 8.929 8.485 1.00 77.31 84 ASN A O 1
ATOM 691 N N . TRP A 1 85 ? 5.217 8.765 7.160 1.00 70.00 85 TRP A N 1
ATOM 692 C CA . TRP A 1 85 ? 5.995 9.710 7.973 1.00 70.00 85 TRP A CA 1
ATOM 693 C C . TRP A 1 85 ? 5.345 11.107 8.025 1.00 70.00 85 TRP A C 1
ATOM 695 O O . TRP A 1 85 ? 4.724 11.572 7.068 1.00 70.00 85 TRP A O 1
ATOM 705 N N . ASN A 1 86 ? 5.511 11.796 9.162 1.00 71.75 86 ASN A N 1
ATOM 706 C CA . ASN A 1 86 ? 5.065 13.177 9.408 1.00 71.75 86 ASN A CA 1
ATOM 707 C C . ASN A 1 86 ? 3.554 13.434 9.245 1.00 71.75 86 ASN A C 1
ATOM 709 O O . ASN A 1 86 ? 3.145 14.529 8.862 1.00 71.75 86 ASN A O 1
ATOM 713 N N . GLY A 1 87 ? 2.712 12.445 9.559 1.00 72.69 87 GLY A N 1
ATOM 714 C CA . GLY A 1 87 ? 1.256 12.606 9.506 1.00 72.69 87 GLY A CA 1
ATOM 715 C C . GLY A 1 87 ? 0.683 12.551 8.089 1.00 72.69 87 GLY A C 1
ATOM 716 O O . GLY A 1 87 ? -0.458 12.964 7.882 1.00 72.69 87 GLY A O 1
ATOM 717 N N . SER A 1 88 ? 1.449 12.035 7.122 1.00 84.25 88 SER A N 1
ATOM 718 C CA . SER A 1 88 ? 0.939 11.692 5.795 1.00 84.25 88 SER A CA 1
ATOM 719 C C . SER A 1 88 ? -0.256 10.739 5.913 1.00 84.25 88 SER A C 1
ATOM 721 O O . SER A 1 88 ? -0.281 9.847 6.753 1.00 84.25 88 SER A O 1
ATOM 723 N N . LYS A 1 89 ? -1.251 10.891 5.042 1.00 93.38 89 LYS A N 1
ATOM 724 C CA . LYS A 1 89 ? -2.325 9.896 4.877 1.00 93.38 89 LYS A CA 1
ATOM 725 C C . LYS A 1 89 ? -1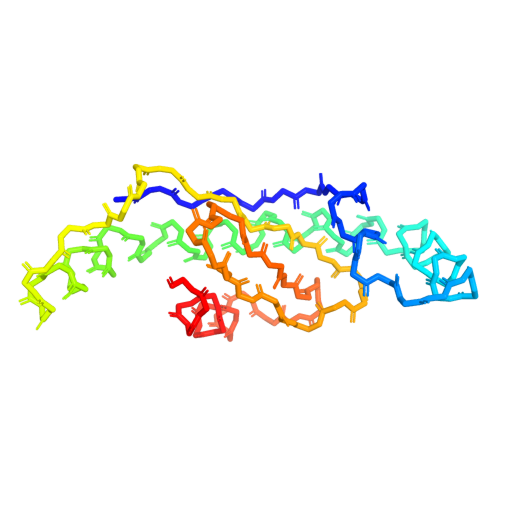.961 8.805 3.862 1.00 93.38 89 LYS A C 1
ATOM 727 O O . LYS A 1 89 ? -2.804 7.994 3.495 1.00 93.38 89 LYS A O 1
ATOM 732 N N . ARG A 1 90 ? -0.730 8.836 3.346 1.00 95.19 90 ARG A N 1
ATOM 733 C CA . ARG A 1 90 ? -0.262 7.995 2.247 1.00 95.19 90 ARG A CA 1
ATOM 734 C C . ARG A 1 90 ? 0.887 7.098 2.674 1.00 95.19 90 ARG A C 1
ATOM 736 O O . ARG A 1 90 ? 1.818 7.570 3.326 1.00 95.19 90 ARG A O 1
ATOM 743 N N . ILE A 1 91 ? 0.807 5.846 2.246 1.00 95.25 91 ILE A N 1
ATOM 744 C CA . ILE A 1 91 ? 1.870 4.838 2.308 1.00 95.25 91 ILE A CA 1
ATOM 745 C C . ILE A 1 91 ? 2.132 4.300 0.897 1.00 95.25 91 ILE A C 1
ATOM 747 O O . ILE A 1 91 ? 1.294 4.469 0.012 1.00 95.25 91 ILE A O 1
ATOM 751 N N . VAL A 1 92 ? 3.257 3.622 0.682 1.00 95.12 92 VAL A N 1
ATOM 752 C CA . VAL A 1 92 ? 3.590 2.977 -0.602 1.00 95.12 92 VAL A CA 1
ATOM 753 C C . VAL A 1 92 ? 3.848 1.491 -0.401 1.00 95.12 92 VAL A C 1
ATOM 755 O O . VAL A 1 92 ? 4.445 1.106 0.605 1.00 95.12 92 VAL A O 1
ATOM 758 N N . ARG A 1 93 ? 3.408 0.651 -1.345 1.00 94.44 93 ARG A N 1
ATOM 759 C CA . ARG A 1 93 ? 3.596 -0.808 -1.314 1.00 94.44 93 ARG A CA 1
ATOM 760 C C . ARG A 1 93 ? 3.908 -1.401 -2.677 1.00 94.44 93 ARG A C 1
ATOM 762 O O . ARG A 1 93 ? 3.415 -0.916 -3.686 1.00 94.44 93 ARG A O 1
ATOM 769 N N . TRP A 1 94 ? 4.621 -2.524 -2.690 1.00 94.62 94 TRP A N 1
ATOM 770 C CA . TRP A 1 94 ? 4.958 -3.217 -3.933 1.00 94.62 94 TRP A CA 1
ATOM 771 C C . TRP A 1 94 ? 3.759 -3.903 -4.599 1.00 94.62 94 TRP A C 1
ATOM 773 O O . TRP A 1 94 ? 2.955 -4.553 -3.931 1.00 94.62 94 TRP A O 1
ATOM 783 N N . CYS A 1 95 ? 3.701 -3.899 -5.932 1.00 95.62 95 CYS A N 1
ATOM 784 C CA . CYS A 1 95 ? 2.700 -4.642 -6.707 1.00 95.62 95 CYS A CA 1
ATOM 785 C C . CYS A 1 95 ? 2.950 -6.161 -6.821 1.00 95.62 95 CYS A C 1
ATOM 787 O O . CYS A 1 95 ? 2.171 -6.856 -7.469 1.00 95.62 95 CYS A O 1
ATOM 789 N N . LYS A 1 96 ? 4.044 -6.691 -6.254 1.00 93.19 96 LYS A N 1
ATOM 790 C CA . LYS A 1 96 ? 4.526 -8.063 -6.536 1.00 93.19 96 LYS A CA 1
ATOM 791 C C . LYS A 1 96 ? 4.295 -9.074 -5.415 1.00 93.19 96 LYS A C 1
ATOM 793 O O . LYS A 1 96 ? 4.744 -10.214 -5.531 1.00 93.19 96 LYS A O 1
ATOM 798 N N . ASP A 1 97 ? 3.633 -8.673 -4.339 1.00 92.38 97 ASP A N 1
ATOM 799 C CA . ASP A 1 97 ? 3.349 -9.548 -3.207 1.00 92.38 97 ASP A CA 1
ATOM 800 C C . ASP A 1 97 ? 1.967 -10.208 -3.322 1.00 92.38 97 ASP A C 1
ATOM 802 O O . ASP A 1 97 ? 1.091 -9.805 -4.084 1.00 92.38 97 ASP A O 1
ATOM 806 N N . ASP A 1 98 ? 1.774 -11.271 -2.546 1.00 94.06 98 ASP A N 1
ATOM 807 C CA . ASP A 1 98 ? 0.468 -11.907 -2.400 1.00 94.06 98 ASP A CA 1
ATOM 808 C C . ASP A 1 98 ? -0.475 -11.026 -1.550 1.00 94.06 98 ASP A C 1
ATOM 810 O O . ASP A 1 98 ? -0.032 -10.473 -0.535 1.00 94.06 98 ASP A O 1
ATOM 814 N N . PRO A 1 99 ? -1.779 -10.930 -1.882 1.00 94.50 99 PRO A N 1
ATOM 815 C CA . PRO A 1 99 ? -2.717 -10.094 -1.139 1.00 94.50 99 PRO A CA 1
ATOM 816 C C . PRO A 1 99 ? -2.832 -10.384 0.363 1.00 94.50 99 PRO A C 1
ATOM 818 O O . PRO A 1 99 ? -3.194 -9.477 1.111 1.00 94.50 99 PRO A O 1
ATOM 821 N N . LEU A 1 100 ? -2.576 -11.608 0.838 1.00 93.75 100 LEU A N 1
ATOM 822 C CA . LEU A 1 100 ? -2.595 -11.926 2.271 1.00 93.75 100 LEU A CA 1
ATOM 823 C C . LEU A 1 100 ? -1.312 -11.465 2.954 1.00 93.75 100 LEU A C 1
ATOM 825 O O . LEU A 1 100 ? -1.380 -10.834 4.007 1.00 93.75 100 LEU A O 1
ATOM 829 N N . LYS A 1 101 ? -0.151 -11.726 2.340 1.00 92.81 101 LYS A N 1
ATOM 830 C CA . LYS A 1 101 ? 1.139 -11.226 2.844 1.00 92.81 101 LYS A CA 1
ATOM 831 C C . LYS A 1 101 ? 1.134 -9.699 2.918 1.00 92.81 101 LYS A C 1
ATOM 833 O O . LYS A 1 101 ? 1.593 -9.121 3.903 1.00 92.81 101 LYS A O 1
ATOM 838 N N . MET A 1 102 ? 0.532 -9.064 1.920 1.00 93.00 102 MET A N 1
ATOM 839 C CA . MET A 1 102 ? 0.371 -7.622 1.848 1.00 93.00 102 MET A CA 1
ATOM 840 C C . MET A 1 102 ? -0.383 -7.010 3.019 1.00 93.00 102 MET A C 1
ATOM 842 O O . MET A 1 102 ? -0.030 -5.914 3.433 1.00 93.00 102 MET A O 1
ATOM 846 N N . ARG A 1 103 ? -1.355 -7.708 3.620 1.00 93.94 103 ARG A N 1
ATOM 847 C CA . ARG A 1 103 ? -2.057 -7.194 4.811 1.00 93.94 103 ARG A CA 1
ATOM 848 C C . ARG A 1 103 ? -1.088 -6.883 5.940 1.00 93.94 103 ARG A C 1
ATOM 850 O O . ARG A 1 103 ? -1.205 -5.842 6.571 1.00 93.94 103 ARG A O 1
ATOM 857 N N . HIS A 1 104 ? -0.138 -7.782 6.189 1.00 91.81 104 HIS A N 1
ATOM 858 C CA . HIS A 1 104 ? 0.825 -7.609 7.274 1.00 91.81 104 HIS A CA 1
ATOM 859 C C . HIS A 1 104 ? 1.736 -6.412 7.019 1.00 91.81 104 HIS A C 1
ATOM 861 O O . HIS A 1 104 ? 2.004 -5.641 7.933 1.00 91.81 104 HIS A O 1
ATOM 867 N N . ILE A 1 105 ? 2.182 -6.244 5.773 1.00 91.38 105 ILE A N 1
ATOM 868 C CA . ILE A 1 105 ? 3.053 -5.135 5.386 1.00 91.38 105 ILE A CA 1
ATOM 869 C C . ILE A 1 105 ? 2.278 -3.812 5.448 1.00 91.38 105 ILE A C 1
ATOM 871 O O . ILE A 1 105 ? 2.761 -2.848 6.025 1.00 91.38 105 ILE A O 1
ATOM 875 N N . THR A 1 106 ? 1.055 -3.765 4.920 1.00 94.06 106 THR A N 1
ATOM 876 C CA . THR A 1 106 ? 0.186 -2.586 5.013 1.00 94.06 106 THR A CA 1
ATOM 877 C C . THR A 1 106 ? -0.077 -2.201 6.468 1.00 94.06 106 THR A C 1
ATOM 879 O O . THR A 1 106 ? 0.075 -1.039 6.819 1.00 94.06 106 THR A O 1
ATOM 882 N N . ALA A 1 107 ? -0.402 -3.168 7.330 1.00 93.19 107 ALA A N 1
ATOM 883 C CA . ALA A 1 107 ? -0.633 -2.925 8.752 1.00 93.19 107 ALA A CA 1
ATOM 884 C C . ALA A 1 107 ? 0.623 -2.462 9.508 1.00 93.19 107 ALA A C 1
ATOM 886 O O . ALA A 1 107 ? 0.491 -1.737 10.483 1.00 93.19 107 ALA A O 1
ATOM 887 N N . HIS A 1 108 ? 1.821 -2.885 9.089 1.00 91.38 108 HIS A N 1
ATOM 888 C CA . HIS A 1 108 ? 3.079 -2.445 9.699 1.00 91.38 108 HIS A CA 1
ATOM 889 C C . HIS A 1 108 ? 3.336 -0.947 9.497 1.00 91.38 108 HIS A C 1
ATOM 891 O O . HIS A 1 108 ? 4.067 -0.343 10.276 1.00 91.38 108 HIS A O 1
ATOM 897 N N . GLU A 1 109 ? 2.786 -0.372 8.432 1.00 91.19 109 GLU A N 1
ATOM 898 C CA . GLU A 1 109 ? 3.219 0.939 7.948 1.00 91.19 109 GLU A CA 1
ATOM 899 C C . GLU A 1 109 ? 2.145 2.012 7.943 1.00 91.19 109 GLU A C 1
ATOM 901 O O . GLU A 1 109 ? 2.443 3.171 7.642 1.00 91.19 109 GLU A O 1
ATOM 906 N N . LEU A 1 110 ? 0.923 1.604 8.275 1.00 90.88 110 LEU A N 1
ATOM 907 C CA . LEU A 1 110 ? -0.115 2.469 8.815 1.00 90.88 110 LEU A CA 1
ATOM 908 C C . LEU A 1 110 ? 0.202 2.825 10.267 1.00 90.88 110 LEU A C 1
ATOM 910 O O . LEU A 1 110 ? 0.033 4.024 10.587 1.00 90.88 110 LEU A O 1
#